Protein AF-A0A226WPS4-F1 (afdb_monomer)

Foldseek 3Di:
DDDPVVVVVVVVVCVVCVPPVVVVVCCVVVDDVLVVLVPDDDAAEAEEEPADPCVVCSVVVCVSNVVYHYDYQPHDDDPVSVVRVVVVVCVSVVVVD

pLDDT: mean 93.91, std 6.0, range [54.31, 98.19]

Solvent-accessible surface area (backbone atoms only — not comparable to full-atom values): 5928 Å² total; per-residue (Å²): 132,81,55,74,65,63,48,49,54,55,50,50,57,52,59,76,32,69,90,50,50,65,57,59,52,49,51,64,70,70,53,76,53,66,76,55,49,64,70,64,83,67,95,44,78,50,74,45,33,68,70,42,90,61,50,86,50,46,66,62,56,46,68,54,36,75,88,40,48,73,53,72,35,82,28,74,99,42,74,68,27,48,53,56,39,49,53,56,50,48,61,59,58,64,72,80,109

Structure (mmCIF, N/CA/C/O backbone):
data_AF-A0A226WPS4-F1
#
_entry.id   AF-A0A226WPS4-F1
#
loop_
_atom_site.group_PDB
_atom_site.id
_atom_site.type_symbol
_atom_site.label_atom_id
_atom_site.label_alt_id
_atom_site.label_comp_id
_atom_site.label_asym_id
_atom_site.label_entity_id
_atom_site.label_seq_id
_atom_site.pdbx_PDB_ins_code
_atom_site.Cartn_x
_atom_site.Cartn_y
_atom_site.Cartn_z
_atom_site.occupancy
_atom_site.B_iso_or_equiv
_atom_site.auth_seq_id
_atom_site.auth_comp_id
_atom_site.auth_asym_id
_atom_site.auth_atom_id
_atom_site.pdbx_PDB_mod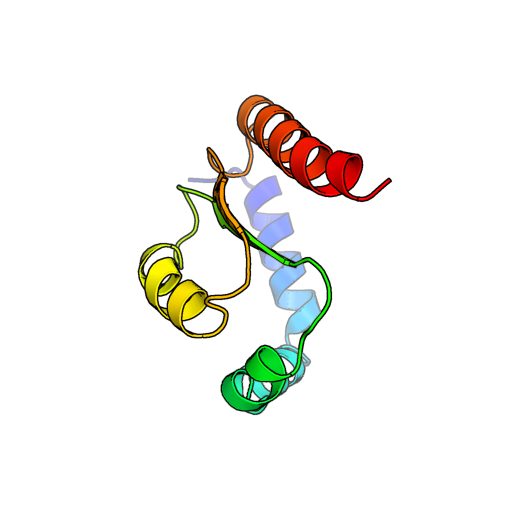el_num
ATOM 1 N N . MET A 1 1 ? 14.879 -11.877 -19.618 1.00 75.00 1 MET A N 1
ATOM 2 C CA . MET A 1 1 ? 15.879 -11.443 -18.617 1.00 75.00 1 MET A CA 1
ATOM 3 C C . MET A 1 1 ? 15.960 -9.924 -18.708 1.00 75.00 1 MET A C 1
ATOM 5 O O . MET A 1 1 ? 15.891 -9.455 -19.841 1.00 75.00 1 MET A O 1
ATOM 9 N N . PRO A 1 2 ? 16.041 -9.184 -17.588 1.00 87.69 2 PRO A N 1
ATOM 10 C CA . PRO A 1 2 ? 16.195 -7.725 -17.606 1.00 87.69 2 PRO A CA 1
ATOM 11 C C . PRO A 1 2 ? 17.484 -7.303 -18.327 1.00 87.69 2 PRO A C 1
ATOM 13 O O . PRO A 1 2 ? 18.404 -8.117 -18.472 1.00 87.69 2 PRO A O 1
ATOM 16 N N . ASN A 1 3 ? 17.552 -6.052 -18.783 1.00 94.81 3 ASN A N 1
ATOM 17 C CA . ASN A 1 3 ? 18.758 -5.509 -19.408 1.00 94.81 3 ASN A CA 1
ATOM 18 C C . ASN A 1 3 ? 19.850 -5.201 -18.353 1.00 94.81 3 ASN A C 1
ATOM 20 O O . ASN A 1 3 ? 19.620 -5.286 -17.146 1.00 94.81 3 ASN A O 1
ATOM 24 N N . ALA A 1 4 ? 21.068 -4.878 -18.798 1.00 96.25 4 ALA A N 1
ATOM 25 C CA . ALA A 1 4 ? 22.199 -4.660 -17.891 1.00 96.25 4 ALA A CA 1
ATOM 26 C C . ALA A 1 4 ? 22.008 -3.460 -16.944 1.00 96.25 4 ALA A C 1
ATOM 28 O O . ALA A 1 4 ? 22.472 -3.513 -15.807 1.00 96.25 4 ALA A O 1
ATOM 29 N N . GLU A 1 5 ? 21.324 -2.412 -17.398 1.00 96.25 5 GLU A N 1
ATOM 30 C CA . GLU A 1 5 ? 21.027 -1.212 -16.611 1.00 96.25 5 GLU A CA 1
ATOM 31 C C . GLU A 1 5 ? 20.016 -1.537 -15.503 1.00 96.25 5 GLU A C 1
ATOM 33 O O . GLU A 1 5 ? 20.300 -1.336 -14.327 1.00 96.25 5 GLU A O 1
ATOM 38 N N . GLU A 1 6 ? 18.918 -2.213 -15.847 1.00 94.06 6 GLU A N 1
ATOM 39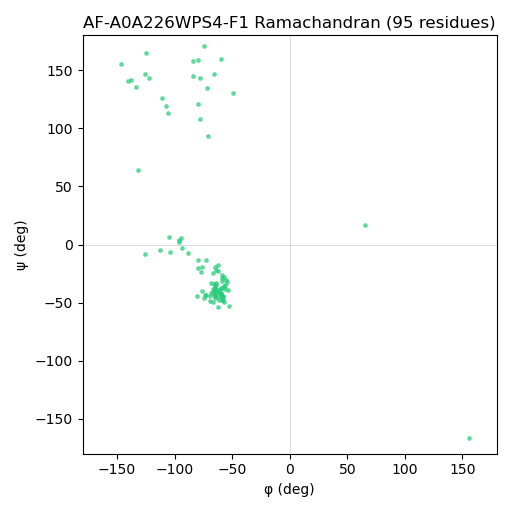 C CA . GLU A 1 6 ? 17.913 -2.679 -14.881 1.00 94.06 6 GLU A CA 1
ATOM 40 C C . GLU A 1 6 ? 18.505 -3.631 -13.829 1.00 94.06 6 GLU A C 1
ATOM 42 O O . GLU A 1 6 ? 18.109 -3.622 -12.659 1.00 94.06 6 GLU A O 1
ATOM 47 N N . LEU A 1 7 ? 19.448 -4.488 -14.236 1.00 95.38 7 LEU A N 1
ATOM 48 C CA . LEU A 1 7 ? 20.167 -5.368 -13.317 1.00 95.38 7 LEU A CA 1
ATOM 49 C C . LEU A 1 7 ? 21.103 -4.580 -12.401 1.00 95.38 7 LEU A C 1
ATOM 51 O O . LEU A 1 7 ? 21.142 -4.861 -11.202 1.00 95.38 7 LEU A O 1
ATOM 55 N N . HIS A 1 8 ? 21.845 -3.615 -12.946 1.00 96.06 8 HIS A N 1
ATOM 56 C CA . HIS A 1 8 ? 22.728 -2.757 -12.164 1.00 96.06 8 HIS A CA 1
ATOM 57 C C . HIS A 1 8 ? 21.945 -1.994 -11.093 1.00 96.06 8 HIS A C 1
ATOM 59 O O . HIS A 1 8 ? 22.317 -2.059 -9.921 1.00 96.06 8 HIS A O 1
ATOM 65 N N . ASP A 1 9 ? 20.821 -1.379 -11.464 1.00 95.19 9 ASP A N 1
ATOM 66 C CA . ASP A 1 9 ? 19.965 -0.633 -10.541 1.00 95.19 9 ASP A CA 1
ATOM 67 C C . ASP A 1 9 ? 19.478 -1.517 -9.390 1.00 95.19 9 ASP A C 1
ATOM 69 O O . ASP A 1 9 ? 19.642 -1.177 -8.216 1.00 95.19 9 ASP A O 1
ATOM 73 N N . LYS A 1 10 ? 18.973 -2.717 -9.702 1.00 92.25 10 LYS A N 1
ATOM 74 C CA . LYS A 1 10 ? 18.543 -3.688 -8.682 1.00 92.25 10 LYS A CA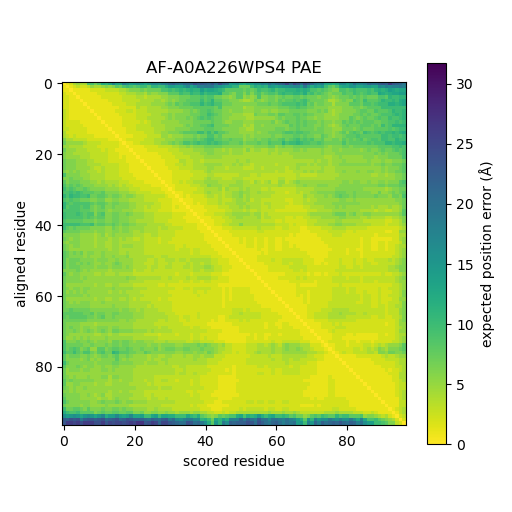 1
ATOM 75 C C . LYS A 1 10 ? 19.685 -4.091 -7.744 1.00 92.25 10 LYS A C 1
ATOM 77 O O . LYS A 1 10 ? 19.472 -4.198 -6.537 1.00 92.25 10 LYS A O 1
ATOM 82 N N . VAL A 1 11 ? 20.887 -4.324 -8.275 1.00 95.62 11 VAL A N 1
ATOM 83 C CA . VAL A 1 11 ? 22.063 -4.680 -7.463 1.00 95.62 11 VAL A CA 1
ATOM 84 C C . VAL A 1 11 ? 22.455 -3.527 -6.542 1.00 95.62 11 VAL A C 1
ATOM 86 O O . VAL A 1 11 ? 22.714 -3.755 -5.359 1.00 95.62 11 VAL A O 1
ATOM 89 N N . VAL A 1 12 ? 22.469 -2.296 -7.054 1.00 96.81 12 VAL A N 1
ATOM 90 C CA . VAL A 1 12 ? 22.787 -1.103 -6.263 1.00 96.81 12 VAL A CA 1
ATOM 91 C C . VAL A 1 12 ? 21.793 -0.931 -5.111 1.00 96.81 12 VAL A C 1
ATOM 93 O O . VAL A 1 12 ? 22.232 -0.677 -3.988 1.00 96.81 12 VAL A O 1
ATOM 96 N N . GLU A 1 13 ? 20.492 -1.144 -5.332 1.00 93.62 13 GLU A N 1
ATOM 97 C CA . GLU A 1 13 ? 19.490 -1.097 -4.255 1.00 93.62 13 GLU A CA 1
ATOM 98 C C . 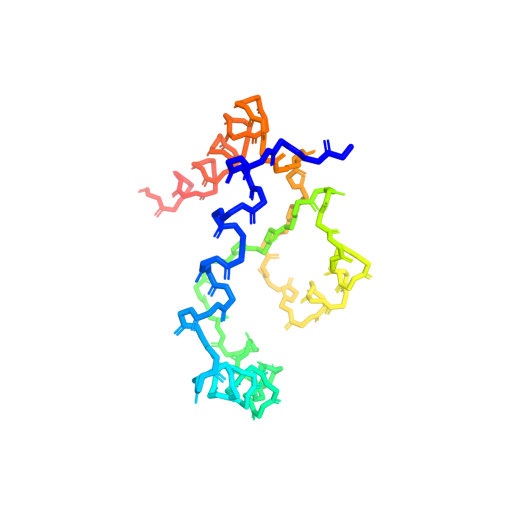GLU A 1 13 ? 19.759 -2.122 -3.143 1.00 93.62 13 GLU A C 1
ATOM 100 O O . GLU A 1 13 ? 19.702 -1.790 -1.958 1.00 93.62 13 GLU A O 1
ATOM 105 N N . VAL A 1 14 ? 20.150 -3.351 -3.493 1.00 92.31 14 VAL A N 1
ATOM 106 C CA . VAL A 1 14 ? 20.523 -4.367 -2.494 1.00 92.31 14 VAL A CA 1
ATOM 107 C C . VAL A 1 14 ? 21.778 -3.950 -1.721 1.00 92.31 14 VAL A C 1
ATOM 109 O O . VAL A 1 14 ? 21.824 -4.070 -0.494 1.00 92.31 14 VAL A O 1
ATOM 112 N N . LEU A 1 15 ? 22.795 -3.429 -2.414 1.00 96.25 15 LEU A N 1
ATOM 113 C CA . LEU A 1 15 ? 24.048 -3.005 -1.785 1.00 96.25 15 LEU A CA 1
ATOM 114 C C . LEU A 1 15 ? 23.849 -1.827 -0.823 1.00 96.25 15 LEU A C 1
ATOM 116 O O . LEU A 1 15 ? 24.471 -1.813 0.242 1.00 96.25 15 LEU A O 1
ATOM 120 N N . LYS A 1 16 ? 22.946 -0.887 -1.139 1.00 94.81 16 LYS A N 1
ATOM 121 C CA . LYS A 1 16 ? 22.565 0.217 -0.237 1.00 94.81 16 LYS A CA 1
ATOM 122 C C . LYS A 1 16 ? 22.055 -0.295 1.115 1.00 94.81 16 LYS A C 1
ATOM 124 O O . LYS A 1 16 ? 22.342 0.313 2.143 1.00 94.81 16 LYS A O 1
ATOM 129 N N . ALA A 1 17 ? 21.358 -1.432 1.128 1.00 94.31 17 ALA A N 1
ATOM 130 C CA . ALA A 1 17 ? 20.802 -2.038 2.336 1.00 94.31 17 ALA A CA 1
ATOM 131 C C . ALA A 1 17 ? 21.688 -3.134 2.962 1.00 94.31 17 ALA A C 1
ATOM 133 O O . ALA A 1 17 ? 21.304 -3.717 3.978 1.00 94.31 17 ALA A O 1
ATOM 134 N N . ALA A 1 18 ? 22.880 -3.421 2.422 1.00 93.25 18 ALA A N 1
ATOM 135 C CA . ALA A 1 18 ? 23.674 -4.603 2.789 1.00 93.25 18 ALA A CA 1
ATOM 136 C C . ALA A 1 18 ? 23.954 -4.743 4.298 1.00 93.25 18 ALA A C 1
ATOM 138 O O . ALA A 1 18 ? 24.040 -5.853 4.820 1.00 93.25 18 ALA A O 1
ATOM 139 N N . ARG A 1 19 ? 24.080 -3.620 5.015 1.00 96.31 19 ARG A N 1
ATOM 140 C CA . ARG A 1 19 ? 24.316 -3.599 6.469 1.00 96.31 19 ARG A CA 1
ATOM 141 C C . ARG A 1 19 ? 23.087 -3.242 7.292 1.00 96.31 19 ARG A C 1
ATOM 143 O O . ARG A 1 19 ? 23.167 -3.315 8.508 1.00 96.31 19 ARG A O 1
ATOM 150 N N . THR A 1 20 ? 21.979 -2.855 6.671 1.00 96.00 20 THR A N 1
ATOM 151 C CA . THR A 1 20 ? 20.817 -2.262 7.357 1.00 96.00 20 THR A CA 1
ATOM 152 C C . THR A 1 20 ? 19.501 -2.977 7.065 1.00 96.00 20 THR A C 1
ATOM 154 O O . THR A 1 20 ? 18.522 -2.712 7.756 1.00 96.00 20 THR A O 1
ATOM 157 N N . TYR A 1 21 ? 19.464 -3.927 6.120 1.00 93.00 21 TYR A N 1
ATOM 158 C CA . TYR A 1 21 ? 18.243 -4.658 5.755 1.00 93.00 21 TYR A CA 1
ATOM 159 C C . TYR A 1 21 ? 17.561 -5.294 6.975 1.00 93.00 21 TYR A C 1
ATOM 161 O O . TYR A 1 21 ? 16.340 -5.251 7.102 1.00 93.00 21 TYR A O 1
ATOM 169 N N . HIS A 1 22 ? 18.356 -5.826 7.907 1.00 94.44 22 HIS A N 1
ATOM 170 C CA . HIS A 1 22 ? 17.868 -6.498 9.106 1.00 94.44 22 HIS A CA 1
ATOM 171 C C . HIS A 1 22 ? 16.990 -5.594 9.982 1.00 94.44 22 HIS A C 1
ATOM 173 O O . HIS A 1 22 ? 16.088 -6.105 10.633 1.00 94.44 22 HIS A O 1
ATOM 179 N N . ILE A 1 23 ? 17.195 -4.273 9.961 1.00 95.25 23 ILE A N 1
ATOM 180 C CA . ILE A 1 23 ? 16.396 -3.315 10.736 1.00 95.25 23 ILE A CA 1
ATOM 181 C C . ILE A 1 23 ? 14.954 -3.295 10.218 1.00 95.25 23 ILE A C 1
ATOM 183 O O . ILE A 1 23 ? 14.012 -3.440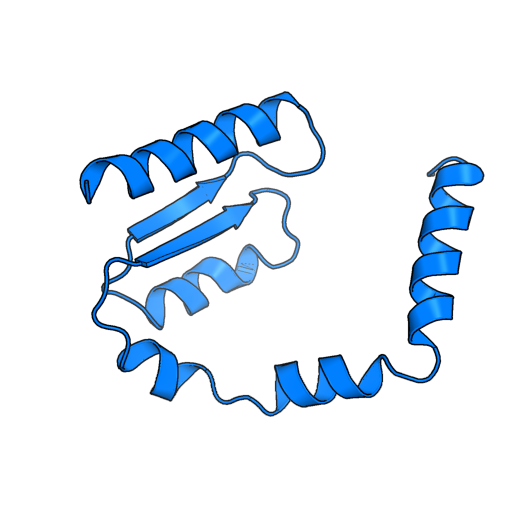 10.994 1.00 95.25 23 ILE A O 1
ATOM 187 N N . ALA A 1 24 ? 14.779 -3.170 8.899 1.00 92.00 24 ALA A N 1
ATOM 188 C CA . ALA A 1 24 ? 13.456 -3.161 8.280 1.00 92.00 24 ALA A CA 1
ATOM 189 C C . ALA A 1 24 ? 12.738 -4.505 8.471 1.00 92.00 24 ALA A C 1
ATOM 191 O O . ALA A 1 24 ? 11.560 -4.531 8.819 1.00 92.00 24 ALA A O 1
ATOM 192 N N . TYR A 1 25 ? 13.460 -5.621 8.319 1.00 93.12 25 TYR A N 1
ATOM 193 C CA . TYR A 1 25 ? 12.900 -6.956 8.543 1.00 93.12 25 TYR A CA 1
ATOM 194 C C . TYR A 1 25 ? 12.496 -7.184 10.002 1.00 93.12 25 TYR A C 1
ATOM 196 O O . TYR A 1 25 ? 11.393 -7.661 10.259 1.00 93.12 25 TYR A O 1
ATOM 204 N N . GLN A 1 26 ? 13.349 -6.815 10.962 1.00 95.69 26 GLN A N 1
ATOM 205 C CA . GLN A 1 26 ? 13.021 -6.920 12.384 1.00 95.69 26 GLN A CA 1
ATOM 206 C C . GLN A 1 26 ? 11.789 -6.085 12.728 1.00 95.69 26 GLN A C 1
ATOM 208 O O . GLN A 1 26 ? 10.896 -6.599 13.391 1.00 95.69 26 GLN A O 1
ATOM 213 N N . ALA A 1 27 ? 11.693 -4.848 12.233 1.00 94.31 27 ALA A N 1
ATOM 214 C CA . ALA A 1 27 ? 10.513 -4.015 12.443 1.00 94.31 27 ALA A CA 1
ATOM 215 C C . ALA A 1 27 ? 9.250 -4.634 11.819 1.00 94.31 27 ALA A C 1
ATOM 217 O O . ALA A 1 27 ? 8.210 -4.702 12.470 1.00 94.31 27 ALA A O 1
ATOM 218 N N . ALA A 1 28 ? 9.337 -5.134 10.583 1.00 92.56 28 ALA A N 1
ATOM 219 C CA . ALA A 1 28 ? 8.198 -5.729 9.892 1.00 92.56 28 ALA A CA 1
ATOM 220 C C . ALA A 1 28 ? 7.665 -6.983 10.603 1.00 92.56 28 ALA A C 1
ATOM 222 O O . ALA A 1 28 ? 6.446 -7.151 10.678 1.00 92.56 28 ALA A O 1
ATOM 223 N N . ILE A 1 29 ? 8.559 -7.825 11.134 1.00 93.38 29 ILE A N 1
ATOM 224 C CA . ILE A 1 29 ? 8.219 -9.087 11.809 1.00 93.38 29 ILE A CA 1
ATOM 225 C C . ILE A 1 29 ? 7.780 -8.849 13.258 1.00 93.38 29 ILE A C 1
ATOM 227 O O . ILE A 1 29 ? 6.799 -9.439 13.695 1.00 93.38 29 ILE A O 1
ATOM 231 N N . ALA A 1 30 ? 8.486 -7.995 14.003 1.00 94.88 30 ALA A N 1
ATOM 232 C CA . ALA A 1 30 ? 8.213 -7.772 15.423 1.00 94.88 30 ALA A CA 1
ATOM 233 C C . ALA A 1 30 ? 6.982 -6.889 15.675 1.00 94.88 30 ALA A C 1
ATOM 235 O O . ALA A 1 30 ? 6.447 -6.889 16.779 1.00 94.88 30 ALA A O 1
ATOM 236 N N . TYR A 1 31 ? 6.540 -6.111 14.683 1.00 92.50 31 TYR A N 1
ATOM 237 C CA . TYR A 1 31 ? 5.385 -5.234 14.840 1.00 92.50 31 TYR A CA 1
ATOM 238 C C . TYR A 1 31 ? 4.065 -6.014 14.749 1.00 92.50 31 TYR A C 1
ATOM 240 O O . TYR A 1 31 ? 3.650 -6.427 13.657 1.00 92.50 31 TYR A O 1
ATOM 248 N N . GLU A 1 32 ? 3.401 -6.164 15.897 1.00 92.00 32 GLU A N 1
ATOM 249 C CA . GLU A 1 32 ? 2.090 -6.803 16.061 1.00 92.00 32 GLU A CA 1
ATOM 250 C C . GLU A 1 32 ? 0.966 -5.932 15.474 1.00 92.00 32 GLU A C 1
ATOM 252 O O . GLU A 1 32 ? 0.428 -5.035 16.121 1.00 92.00 32 GLU A O 1
ATOM 257 N N . LYS A 1 33 ? 0.614 -6.188 14.209 1.00 90.06 33 LYS A N 1
ATOM 258 C CA . LYS A 1 33 ? -0.351 -5.368 13.452 1.00 90.06 33 LYS A CA 1
ATOM 259 C C . LYS A 1 33 ? -1.795 -5.627 13.859 1.00 90.06 33 LYS A C 1
ATOM 261 O O . LYS A 1 33 ? -2.562 -4.679 13.945 1.00 90.06 33 LYS A O 1
ATOM 266 N N . GLU A 1 34 ? -2.161 -6.881 14.112 1.00 90.38 34 GLU A N 1
ATOM 267 C CA . GLU A 1 34 ? -3.551 -7.289 14.363 1.00 90.38 34 GLU A CA 1
ATOM 268 C C . GLU A 1 34 ? -4.253 -6.477 15.467 1.00 90.38 34 GLU A C 1
ATOM 270 O O . GLU A 1 34 ? -5.300 -5.889 15.180 1.00 90.38 34 GLU A O 1
ATOM 275 N N . PRO A 1 35 ? -3.698 -6.343 16.692 1.00 91.38 35 PRO A N 1
ATOM 276 C CA . PRO A 1 35 ? -4.369 -5.568 17.733 1.00 91.38 35 PRO A CA 1
ATOM 277 C C . PRO A 1 35 ? -4.479 -4.087 17.361 1.00 91.38 35 PRO A C 1
ATOM 279 O O . PRO A 1 35 ? -5.490 -3.457 17.657 1.00 91.38 35 PRO A O 1
ATOM 282 N N . ILE A 1 36 ? -3.482 -3.532 16.668 1.00 91.81 36 ILE A N 1
ATOM 283 C CA . ILE A 1 36 ? -3.430 -2.107 16.320 1.00 91.81 36 ILE A CA 1
ATOM 284 C C . ILE A 1 36 ? -4.424 -1.777 15.205 1.00 91.81 36 ILE A C 1
ATOM 286 O O . ILE A 1 36 ? -5.144 -0.784 15.302 1.00 91.81 36 ILE A O 1
ATOM 290 N N . LEU A 1 37 ? -4.510 -2.623 14.178 1.00 91.88 37 LEU A N 1
ATOM 291 C CA . LEU A 1 37 ? -5.426 -2.450 13.052 1.00 91.88 37 LEU A CA 1
ATOM 292 C C . LEU A 1 37 ? -6.892 -2.362 13.506 1.00 91.88 37 LEU A C 1
ATOM 294 O O . LEU A 1 37 ? -7.649 -1.547 12.980 1.00 91.88 37 LEU A O 1
ATOM 298 N N . SER A 1 38 ? -7.267 -3.113 14.547 1.00 87.06 38 SER A N 1
ATOM 299 C CA . SER A 1 38 ? -8.616 -3.066 15.129 1.00 87.06 38 SER A CA 1
ATOM 300 C C . SER A 1 38 ? -8.982 -1.719 15.773 1.00 87.06 38 SER A C 1
ATOM 302 O O . SER A 1 38 ? -10.161 -1.422 15.952 1.00 87.06 38 SER A O 1
ATOM 304 N N . THR A 1 39 ? -7.988 -0.888 16.111 1.00 91.88 39 THR A N 1
ATOM 305 C CA . THR A 1 39 ? -8.201 0.409 16.779 1.00 91.88 39 THR A CA 1
ATOM 306 C C . THR A 1 39 ? -8.421 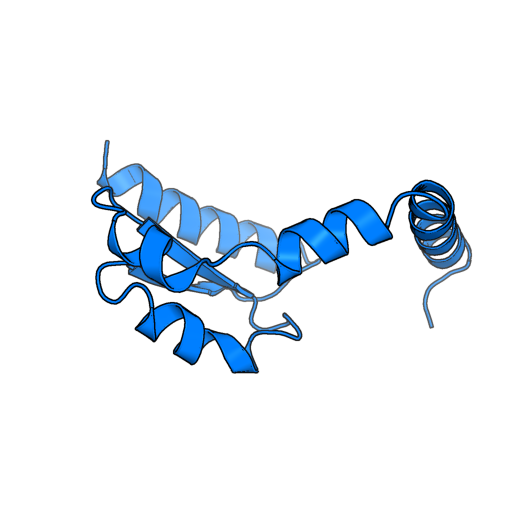1.570 15.812 1.00 91.88 39 THR A C 1
ATOM 308 O O . THR A 1 39 ? -8.744 2.675 16.247 1.00 91.88 39 THR A O 1
ATOM 311 N N . ILE A 1 40 ? -8.247 1.348 14.506 1.00 93.06 40 ILE A N 1
ATOM 312 C CA . ILE A 1 40 ? -8.365 2.403 13.499 1.00 93.06 40 ILE A CA 1
ATOM 313 C C . ILE A 1 40 ? -9.846 2.664 13.205 1.00 93.06 40 ILE A C 1
ATOM 315 O O . ILE A 1 40 ? -10.575 1.769 12.773 1.00 93.06 40 ILE A O 1
ATOM 319 N N . THR A 1 41 ? -10.274 3.907 13.435 1.00 92.62 41 THR A N 1
ATOM 320 C CA . THR A 1 41 ? -11.676 4.351 13.326 1.00 92.62 41 THR A CA 1
ATOM 321 C C . THR A 1 41 ? -11.938 5.333 12.187 1.00 92.62 41 THR A C 1
ATOM 323 O O . THR A 1 41 ? -13.083 5.717 11.966 1.00 92.62 41 THR A O 1
ATOM 326 N N . VAL A 1 42 ? -10.894 5.763 11.479 1.00 93.38 42 VAL A N 1
ATOM 327 C CA . VAL A 1 42 ? -11.017 6.640 10.308 1.00 93.38 42 VAL A CA 1
ATOM 328 C C . VAL A 1 42 ? -11.321 5.820 9.050 1.00 93.38 42 VAL A C 1
ATOM 330 O O . VAL A 1 42 ? -10.984 4.631 9.022 1.00 93.38 42 VAL A O 1
ATOM 333 N N . PRO A 1 43 ? -11.908 6.431 8.002 1.00 95.25 43 PRO A N 1
ATOM 334 C CA . PRO A 1 43 ? -12.050 5.788 6.700 1.00 95.25 43 PRO A CA 1
ATOM 335 C C . PRO A 1 43 ? -10.720 5.189 6.233 1.00 95.25 43 PRO A C 1
ATOM 337 O O . PRO A 1 43 ? -9.674 5.841 6.268 1.00 95.25 43 PRO A O 1
ATOM 340 N N . MET A 1 44 ? -10.759 3.926 5.815 1.00 95.50 44 MET A N 1
ATOM 341 C CA . MET A 1 44 ? -9.582 3.156 5.425 1.00 95.50 44 MET A CA 1
ATOM 342 C C . MET A 1 44 ? -9.842 2.434 4.110 1.00 95.50 44 MET A C 1
ATOM 344 O O . MET A 1 44 ? -10.871 1.777 3.952 1.00 95.50 44 MET A O 1
ATOM 348 N N . LEU A 1 45 ? -8.855 2.497 3.218 1.00 97.06 45 LEU A N 1
ATOM 349 C CA . LEU A 1 45 ? -8.780 1.676 2.020 1.00 97.06 45 LEU A CA 1
ATOM 350 C C . LEU A 1 45 ? -7.629 0.674 2.146 1.00 97.06 45 LEU A C 1
ATOM 352 O O . LEU A 1 45 ? -6.478 1.057 2.356 1.00 97.06 45 LEU A O 1
ATOM 356 N N . VAL A 1 46 ? -7.935 -0.606 1.955 1.00 96.6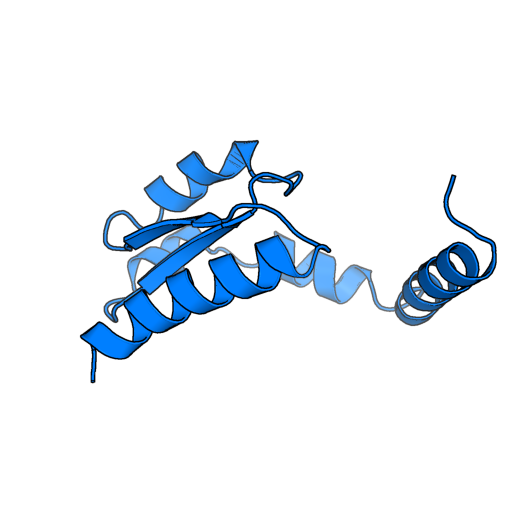2 46 VAL A N 1
ATOM 357 C CA . VAL A 1 46 ? -6.955 -1.686 1.828 1.00 96.62 46 VAL A CA 1
ATOM 358 C C . VAL A 1 46 ? -6.875 -2.113 0.366 1.00 96.62 46 VAL A C 1
ATOM 360 O O . VAL A 1 46 ? -7.827 -2.652 -0.193 1.00 96.62 46 VAL A O 1
ATOM 363 N N . ALA A 1 47 ? -5.731 -1.870 -0.270 1.00 97.56 47 ALA A N 1
ATOM 364 C CA . ALA A 1 47 ? -5.529 -2.141 -1.689 1.00 97.56 47 ALA A CA 1
ATOM 365 C C . ALA A 1 47 ? -4.355 -3.095 -1.923 1.00 97.56 47 ALA A C 1
ATOM 367 O O . ALA A 1 47 ? -3.337 -3.023 -1.236 1.00 97.56 47 ALA A O 1
ATOM 368 N N . CYS A 1 48 ? -4.484 -3.971 -2.917 1.00 98.00 48 CYS A N 1
ATOM 369 C CA . CYS A 1 48 ? -3.405 -4.848 -3.370 1.00 98.00 48 CYS A CA 1
ATOM 370 C C . CYS A 1 48 ? -3.432 -4.964 -4.894 1.00 98.00 48 CYS A C 1
ATOM 372 O O . CYS A 1 48 ? -4.503 -5.023 -5.496 1.00 98.00 48 CYS A O 1
ATOM 374 N N . ALA A 1 49 ? -2.271 -4.977 -5.542 1.00 97.94 49 ALA A N 1
ATOM 375 C CA . ALA A 1 49 ? -2.216 -5.121 -6.989 1.00 97.94 49 ALA A CA 1
ATOM 376 C C . ALA A 1 49 ? -2.431 -6.575 -7.409 1.00 97.94 49 ALA A C 1
ATOM 378 O O . ALA A 1 49 ? -1.922 -7.502 -6.784 1.00 97.94 49 ALA A O 1
ATOM 379 N N . ARG A 1 50 ? -3.120 -6.790 -8.536 1.00 97.62 50 ARG A N 1
ATOM 380 C CA . ARG A 1 50 ? -3.344 -8.134 -9.094 1.00 97.62 50 ARG A CA 1
ATOM 381 C C . ARG A 1 50 ? -2.048 -8.902 -9.376 1.00 97.62 50 ARG A C 1
ATOM 383 O O . ARG A 1 50 ? -2.049 -10.127 -9.388 1.00 97.62 50 ARG A O 1
ATOM 390 N N . THR A 1 51 ? -0.966 -8.180 -9.646 1.00 96.12 51 THR A N 1
ATOM 391 C CA . THR A 1 51 ? 0.361 -8.730 -9.948 1.00 96.12 51 THR A CA 1
ATOM 392 C C . THR A 1 51 ? 1.278 -8.790 -8.725 1.00 96.12 51 THR A C 1
ATOM 394 O O . THR A 1 51 ? 2.450 -9.132 -8.873 1.00 96.12 51 THR A O 1
ATOM 397 N N . ASP A 1 52 ? 0.784 -8.436 -7.536 1.00 95.69 52 ASP A N 1
ATOM 398 C CA . ASP A 1 52 ? 1.551 -8.527 -6.297 1.00 95.69 52 ASP A CA 1
ATOM 399 C C . ASP A 1 52 ? 1.722 -9.995 -5.883 1.00 95.69 52 ASP A C 1
ATOM 401 O O . ASP A 1 52 ? 0.769 -10.777 -5.892 1.00 95.69 52 ASP A O 1
ATOM 405 N N . MET A 1 53 ? 2.940 -10.371 -5.490 1.00 95.31 53 MET A N 1
ATOM 406 C CA . MET A 1 53 ? 3.230 -11.725 -5.013 1.00 95.31 53 MET A CA 1
ATOM 407 C C . MET A 1 53 ? 2.486 -12.064 -3.714 1.00 95.31 53 MET A C 1
ATOM 409 O O . MET A 1 53 ? 2.278 -13.236 -3.424 1.00 95.31 53 MET A O 1
ATOM 413 N N . PHE A 1 54 ? 2.070 -11.053 -2.948 1.00 95.19 54 PHE A N 1
ATOM 414 C CA . PHE A 1 54 ? 1.362 -11.218 -1.682 1.00 95.19 54 PHE A CA 1
ATOM 415 C C . PHE A 1 54 ? -0.161 -11.165 -1.814 1.00 95.19 54 PHE A C 1
ATOM 417 O O . PHE A 1 54 ? -0.856 -11.226 -0.798 1.00 95.19 54 PHE A O 1
ATOM 424 N N . LEU A 1 55 ? -0.701 -11.096 -3.037 1.00 97.25 55 LEU A N 1
ATOM 425 C CA . LEU A 1 55 ? -2.148 -11.095 -3.263 1.00 97.25 55 LEU A CA 1
ATOM 426 C C . LEU A 1 55 ? -2.839 -12.315 -2.629 1.00 97.25 55 LEU A C 1
ATOM 428 O O . LEU A 1 55 ? -3.976 -12.205 -2.180 1.00 97.25 55 LEU A O 1
ATOM 432 N N . GLU A 1 56 ? -2.148 -13.456 -2.528 1.00 97.56 56 GLU A N 1
ATOM 433 C CA . GLU A 1 56 ? -2.670 -14.662 -1.868 1.00 97.56 56 GLU A CA 1
ATOM 434 C C . GLU A 1 56 ? -3.038 -14.446 -0.387 1.00 97.56 56 GLU A C 1
ATOM 436 O O . GLU A 1 56 ? -3.929 -15.117 0.130 1.00 97.56 56 GLU A O 1
ATOM 441 N N . TYR A 1 57 ? -2.408 -13.479 0.288 1.00 95.81 57 TYR A N 1
ATOM 442 C CA . TYR A 1 57 ? -2.681 -13.139 1.688 1.00 95.81 57 TYR A CA 1
ATOM 443 C C . TYR A 1 57 ? -3.713 -12.016 1.836 1.00 95.81 57 TYR A C 1
ATOM 445 O O . TYR A 1 57 ? -4.066 -11.648 2.957 1.00 95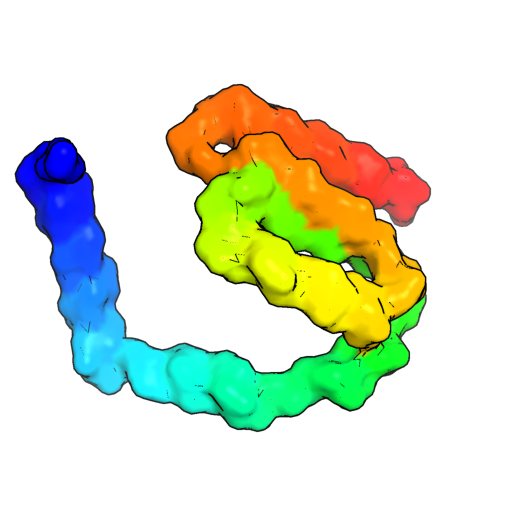.81 57 TYR A O 1
ATOM 453 N N . PHE A 1 58 ? -4.200 -11.445 0.731 1.00 96.94 58 PHE A N 1
ATOM 454 C CA . PHE A 1 58 ? -5.027 -10.242 0.767 1.00 96.94 58 PHE A CA 1
ATOM 455 C C . PHE A 1 58 ? -6.335 -10.450 1.535 1.00 96.94 58 PHE A C 1
ATOM 457 O O . PHE A 1 58 ? -6.724 -9.593 2.326 1.00 96.94 58 PHE A O 1
ATOM 464 N N . ASP A 1 59 ? -6.976 -11.610 1.388 1.00 96.25 59 ASP A N 1
ATOM 465 C CA . ASP A 1 59 ? -8.198 -11.922 2.134 1.00 96.25 59 ASP A CA 1
ATOM 466 C C . ASP A 1 59 ? 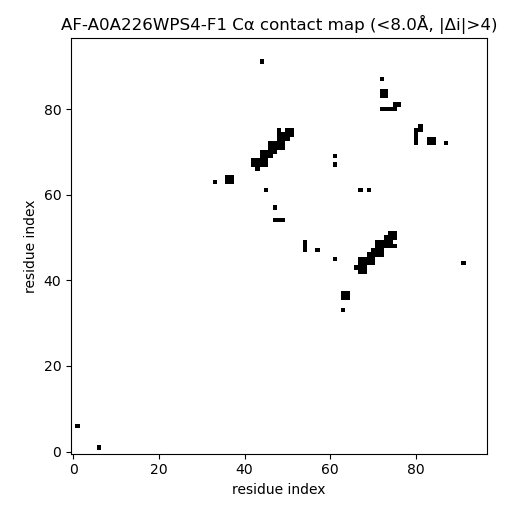-7.955 -12.038 3.645 1.00 96.25 59 ASP A C 1
ATOM 468 O O . ASP A 1 59 ? -8.795 -11.602 4.433 1.00 96.25 59 ASP A O 1
ATOM 472 N N . ALA A 1 60 ? -6.785 -12.534 4.067 1.00 94.56 60 ALA A N 1
ATOM 473 C CA . ALA A 1 60 ? -6.411 -12.544 5.479 1.00 94.56 60 ALA A CA 1
ATOM 474 C C . ALA A 1 60 ? -6.249 -11.115 6.020 1.00 94.56 60 ALA A C 1
ATOM 476 O O . ALA A 1 60 ? -6.729 -10.816 7.109 1.00 94.56 60 ALA A O 1
ATOM 477 N N . VAL A 1 61 ? -5.655 -10.205 5.238 1.00 92.81 61 VAL A N 1
ATOM 478 C CA . VAL A 1 61 ? -5.534 -8.788 5.620 1.00 92.81 61 VAL A CA 1
ATOM 479 C C . VAL A 1 61 ? -6.907 -8.122 5.720 1.00 92.81 61 VAL A C 1
ATOM 481 O O . VAL A 1 61 ? -7.174 -7.425 6.695 1.00 92.81 61 VAL A O 1
ATOM 484 N N . ARG A 1 62 ? -7.808 -8.368 4.761 1.00 95.00 62 ARG A N 1
ATOM 485 C CA . ARG A 1 62 ? -9.184 -7.835 4.788 1.00 95.00 62 ARG A CA 1
ATOM 486 C C . ARG A 1 62 ? -9.948 -8.289 6.032 1.00 95.00 62 ARG A C 1
ATOM 488 O O . ARG A 1 62 ? -10.693 -7.502 6.606 1.00 95.00 62 ARG A O 1
ATOM 495 N N . ALA A 1 63 ? -9.732 -9.527 6.477 1.00 94.06 63 ALA A N 1
ATOM 496 C CA . ALA A 1 63 ? -10.351 -10.052 7.691 1.00 94.06 63 ALA A CA 1
ATOM 497 C C . ALA A 1 63 ? -9.874 -9.352 8.980 1.00 94.06 63 ALA A C 1
ATOM 499 O O . ALA A 1 63 ? -10.616 -9.337 9.960 1.00 94.06 63 ALA A O 1
ATOM 500 N N . LEU A 1 64 ? -8.677 -8.750 8.984 1.00 93.00 64 LEU A N 1
ATOM 501 C CA . LEU A 1 64 ? -8.155 -7.992 10.130 1.00 93.00 64 LEU A CA 1
ATOM 502 C C . LEU A 1 64 ? -8.775 -6.595 10.265 1.00 93.00 64 LEU A C 1
ATOM 504 O O . LEU A 1 64 ? -8.771 -6.028 11.356 1.00 93.00 64 LEU A O 1
ATOM 508 N N . VAL A 1 65 ? -9.294 -6.038 9.169 1.00 93.88 65 VAL A N 1
ATOM 509 C CA . VAL A 1 65 ? -9.911 -4.704 9.115 1.00 93.88 65 VAL A CA 1
ATOM 510 C C . VAL A 1 65 ? -11.258 -4.761 8.390 1.00 93.88 65 VAL A C 1
ATOM 512 O O . VAL A 1 65 ? -11.423 -4.162 7.327 1.00 93.88 65 VAL A O 1
ATOM 515 N N . PRO A 1 66 ? -12.256 -5.477 8.941 1.00 93.25 66 PRO A N 1
ATOM 516 C CA . PRO A 1 66 ? -13.546 -5.668 8.277 1.00 93.25 66 PRO A CA 1
ATOM 517 C C . PRO A 1 66 ? -14.318 -4.359 8.046 1.00 93.25 66 PRO A C 1
ATOM 519 O O . PRO A 1 66 ? -15.246 -4.333 7.243 1.00 93.25 66 PRO A O 1
ATOM 522 N N . GLN A 1 67 ? -13.952 -3.282 8.748 1.00 92.06 67 GLN A N 1
ATOM 523 C CA . GLN A 1 67 ? -14.514 -1.946 8.567 1.00 92.06 67 GLN A CA 1
ATOM 524 C C . GLN A 1 67 ? -13.934 -1.178 7.368 1.00 92.06 67 GLN A C 1
ATOM 526 O O . GLN A 1 67 ? -14.478 -0.138 7.009 1.00 92.06 67 GLN A O 1
ATOM 531 N N . ALA A 1 68 ? -12.827 -1.638 6.781 1.00 95.56 68 ALA A N 1
ATOM 532 C CA . ALA A 1 68 ? -12.165 -0.949 5.681 1.00 95.56 68 ALA A CA 1
ATOM 533 C C . ALA A 1 68 ? -12.797 -1.290 4.323 1.00 95.56 68 ALA A C 1
ATOM 535 O O . ALA A 1 68 ? -13.180 -2.435 4.058 1.00 95.56 68 ALA A O 1
ATOM 536 N N . GLU A 1 69 ? -12.825 -0.312 3.415 1.00 96.31 69 GLU A N 1
ATOM 537 C CA . GLU A 1 69 ? -13.029 -0.603 1.999 1.00 96.31 69 GLU A CA 1
ATOM 538 C C . GLU A 1 69 ? -11.827 -1.393 1.471 1.00 96.31 69 GLU A C 1
ATOM 540 O O . GLU A 1 69 ? -10.690 -1.215 1.915 1.00 96.31 69 GLU A O 1
ATOM 545 N N . SER A 1 70 ? -12.062 -2.289 0.514 1.00 97.25 70 SER A N 1
ATOM 546 C CA . SER A 1 70 ? -10.985 -3.073 -0.089 1.00 97.25 70 SER A CA 1
ATOM 547 C C . SER A 1 70 ? -11.130 -3.187 -1.595 1.00 97.25 70 SER A C 1
ATOM 549 O O . SER A 1 70 ? -12.238 -3.344 -2.109 1.00 97.25 70 SER A O 1
ATOM 551 N N . LEU A 1 71 ? -10.003 -3.131 -2.306 1.00 97.50 71 LEU A N 1
ATOM 552 C CA . LEU A 1 71 ? -9.969 -3.292 -3.757 1.00 97.50 71 LEU A CA 1
ATOM 553 C C . LEU A 1 71 ? -8.691 -3.977 -4.238 1.00 97.50 71 LEU A C 1
ATOM 555 O O . LEU A 1 71 ? -7.646 -3.925 -3.590 1.00 97.50 71 LEU A O 1
ATOM 559 N N . VAL A 1 72 ? -8.780 -4.603 -5.410 1.00 98.19 72 VAL A N 1
ATOM 560 C CA . VAL A 1 72 ? -7.620 -5.140 -6.124 1.00 98.19 72 VAL A CA 1
ATOM 561 C C . VAL A 1 72 ? -7.347 -4.256 -7.333 1.00 98.19 72 VAL A C 1
ATOM 563 O O . VAL A 1 72 ? -8.202 -4.153 -8.216 1.00 98.19 72 VAL A O 1
ATOM 566 N N . THR A 1 73 ? -6.170 -3.636 -7.394 1.00 98.12 73 THR A N 1
ATOM 567 C CA . THR A 1 73 ? -5.792 -2.778 -8.524 1.00 98.12 73 THR A CA 1
ATOM 568 C C . THR A 1 73 ? -5.332 -3.618 -9.725 1.00 98.12 73 THR A C 1
ATOM 570 O O . THR A 1 73 ? -4.955 -4.786 -9.559 1.00 98.12 73 THR A O 1
ATOM 573 N N . PRO A 1 74 ? -5.358 -3.079 -10.960 1.00 97.56 74 PRO A N 1
ATOM 574 C CA . PRO A 1 74 ? -5.087 -3.869 -12.167 1.00 97.56 74 PRO A CA 1
ATOM 575 C C . PRO A 1 74 ? -3.681 -4.481 -12.261 1.00 97.56 74 PRO A C 1
ATOM 577 O O . PRO A 1 74 ? -3.513 -5.483 -12.954 1.00 97.56 74 PRO A O 1
ATOM 580 N N . GLY A 1 75 ? -2.687 -3.926 -11.561 1.00 94.81 75 GLY A N 1
ATOM 581 C CA . GLY A 1 75 ? -1.309 -4.414 -11.572 1.00 94.81 75 GLY A CA 1
ATOM 582 C C . GLY A 1 75 ? -0.298 -3.325 -11.213 1.00 94.81 75 GLY A C 1
ATOM 583 O O . GLY A 1 75 ? -0.665 -2.258 -10.727 1.00 94.81 75 GLY A O 1
ATOM 584 N N . THR A 1 76 ? 0.980 -3.593 -11.468 1.00 92.44 76 THR A N 1
ATOM 585 C CA . THR A 1 76 ? 2.094 -2.657 -11.261 1.00 92.44 76 THR A CA 1
ATOM 586 C C . THR A 1 76 ? 2.906 -2.459 -12.545 1.00 92.44 76 THR A C 1
ATOM 588 O O . THR A 1 76 ? 2.783 -3.225 -13.501 1.00 92.44 76 THR A O 1
ATOM 591 N N . SER A 1 77 ? 3.744 -1.417 -12.572 1.00 89.00 77 SER A N 1
ATOM 592 C CA . SER A 1 77 ? 4.783 -1.201 -13.598 1.00 89.00 77 SER A CA 1
ATOM 593 C C . SER A 1 77 ? 4.307 -0.949 -15.039 1.00 89.00 77 SER A C 1
ATOM 595 O O . SER A 1 77 ? 5.119 -1.029 -15.957 1.00 89.00 77 SER A O 1
ATOM 597 N N . THR A 1 78 ? 3.037 -0.595 -15.251 1.00 94.12 78 THR A N 1
ATOM 598 C CA . THR A 1 78 ? 2.528 -0.109 -16.547 1.00 94.12 78 THR A CA 1
ATOM 599 C C . THR A 1 78 ? 1.839 1.249 -16.380 1.00 94.12 78 THR A C 1
ATOM 601 O O . THR A 1 78 ? 1.239 1.483 -15.325 1.00 94.12 78 THR A O 1
ATOM 604 N N . PRO A 1 79 ? 1.914 2.152 -17.377 1.00 96.44 79 PRO A N 1
ATOM 605 C CA . PRO A 1 79 ? 1.194 3.426 -17.344 1.00 96.44 79 PRO A CA 1
ATOM 606 C C . PRO A 1 79 ? -0.317 3.253 -17.161 1.00 96.44 79 PRO A C 1
ATOM 608 O O . PRO A 1 79 ? -0.930 3.983 -16.391 1.00 96.44 79 PRO A O 1
ATOM 611 N N . GLU A 1 80 ? -0.901 2.238 -17.796 1.00 97.19 80 GLU A N 1
ATOM 612 C CA . GLU A 1 80 ? -2.336 1.961 -17.734 1.00 97.19 80 GLU A CA 1
ATOM 613 C C . GLU A 1 80 ? -2.755 1.494 -16.332 1.00 97.19 80 GLU A C 1
ATOM 615 O O . GLU A 1 80 ? -3.772 1.939 -15.799 1.00 97.19 80 GLU A O 1
ATOM 620 N N . ALA A 1 81 ? -1.959 0.626 -15.692 1.00 96.75 81 ALA A N 1
ATOM 621 C CA . ALA A 1 81 ? -2.233 0.215 -14.316 1.00 96.75 81 ALA A CA 1
ATOM 622 C C . ALA A 1 81 ? -2.032 1.365 -13.320 1.00 96.75 81 ALA A C 1
ATOM 624 O O . ALA A 1 81 ? -2.752 1.426 -12.321 1.00 96.75 81 ALA A O 1
ATOM 625 N N . LEU A 1 82 ? -1.083 2.271 -13.586 1.00 97.00 82 LEU A N 1
ATOM 626 C CA . LEU A 1 82 ? -0.897 3.486 -12.796 1.00 97.00 82 LEU A CA 1
ATOM 627 C C . LEU A 1 82 ? -2.135 4.382 -12.882 1.00 97.00 82 LEU A C 1
ATOM 629 O O . LEU A 1 82 ? -2.687 4.726 -11.841 1.00 97.00 82 LEU A O 1
ATOM 633 N N . GLU A 1 83 ? -2.587 4.715 -14.092 1.00 98.12 83 GLU A N 1
ATOM 634 C CA . GLU A 1 83 ? -3.752 5.578 -14.320 1.00 98.12 83 GLU A CA 1
ATOM 635 C C . GLU A 1 83 ? -5.006 5.022 -13.633 1.00 98.12 83 GLU A C 1
ATOM 637 O O . GLU A 1 83 ? -5.632 5.713 -12.829 1.00 98.12 83 GLU A O 1
ATOM 642 N N . ALA A 1 84 ? -5.299 3.734 -13.835 1.00 97.81 84 ALA A N 1
ATOM 643 C CA . ALA A 1 84 ? -6.442 3.084 -13.202 1.00 97.81 84 ALA A CA 1
ATOM 644 C C . ALA A 1 84 ? -6.322 3.013 -11.667 1.00 97.81 84 ALA A C 1
ATOM 646 O O . ALA A 1 84 ? -7.315 3.165 -10.957 1.00 97.81 84 ALA A O 1
ATOM 647 N N . THR A 1 85 ? -5.117 2.787 -11.127 1.00 97.88 85 THR A N 1
ATOM 648 C CA . THR A 1 85 ? -4.899 2.783 -9.668 1.00 97.88 85 THR A CA 1
ATOM 649 C C . THR A 1 85 ? -5.115 4.173 -9.074 1.00 97.88 85 THR A C 1
ATOM 651 O O . THR A 1 85 ? -5.734 4.294 -8.018 1.00 97.88 85 THR A O 1
ATOM 654 N N . VAL A 1 86 ? -4.637 5.220 -9.756 1.00 97.88 86 VAL A N 1
ATOM 655 C CA . VAL A 1 86 ? -4.839 6.613 -9.341 1.00 97.88 86 VAL A CA 1
ATOM 656 C C . VAL A 1 86 ? -6.325 6.949 -9.314 1.00 97.88 86 VAL A C 1
ATOM 658 O O . VAL A 1 86 ? -6.796 7.456 -8.302 1.00 97.88 86 VAL A O 1
ATOM 661 N N . GLU A 1 87 ? -7.078 6.602 -10.360 1.00 97.88 87 GLU A N 1
ATOM 662 C CA . GLU A 1 87 ? -8.527 6.831 -10.405 1.00 97.88 87 GLU A CA 1
ATOM 663 C C . GLU A 1 87 ? -9.255 6.145 -9.237 1.00 97.88 87 GLU A C 1
ATOM 665 O O . GLU A 1 87 ? -10.072 6.768 -8.556 1.00 97.88 87 GLU A O 1
ATOM 670 N N . MET A 1 88 ? -8.913 4.885 -8.941 1.00 97.75 88 MET A N 1
ATOM 671 C CA . MET A 1 88 ? -9.484 4.147 -7.807 1.00 97.75 88 MET A CA 1
ATOM 672 C C . MET A 1 88 ? -9.186 4.821 -6.462 1.00 97.75 88 MET A C 1
ATOM 674 O O . MET A 1 88 ? -10.062 4.886 -5.599 1.00 97.75 88 MET A O 1
ATOM 678 N N . PHE A 1 89 ? -7.963 5.320 -6.272 1.00 97.44 89 PHE A N 1
ATOM 679 C CA . PHE A 1 89 ? -7.564 5.974 -5.025 1.00 97.44 89 PHE A CA 1
ATOM 680 C C . PHE A 1 89 ? -8.203 7.356 -4.887 1.00 97.44 89 PHE A C 1
ATOM 682 O O . PHE A 1 89 ? -8.729 7.667 -3.820 1.00 97.44 89 PHE A O 1
ATOM 689 N N . CYS A 1 90 ? -8.234 8.153 -5.958 1.00 97.50 90 CYS A N 1
ATOM 690 C CA . CYS A 1 90 ? -8.950 9.428 -5.986 1.00 97.50 90 CYS A CA 1
ATOM 691 C C . CYS A 1 90 ? -10.435 9.226 -5.678 1.00 97.50 90 CYS A C 1
ATOM 693 O O . CYS A 1 90 ? -10.962 9.906 -4.808 1.00 97.50 90 CYS A O 1
ATOM 695 N N . SER A 1 91 ? -11.084 8.215 -6.268 1.00 96.44 91 SER A N 1
ATOM 696 C CA . SER A 1 91 ? -12.490 7.931 -5.964 1.00 96.44 91 SER A CA 1
ATOM 697 C C . SER A 1 91 ? -12.741 7.624 -4.486 1.00 96.44 91 SER A C 1
ATOM 699 O O . SER A 1 91 ? -13.853 7.883 -4.032 1.00 96.44 91 SER A O 1
ATOM 701 N N . PHE A 1 92 ? -11.793 7.026 -3.765 1.00 97.12 92 PHE A N 1
ATOM 702 C CA . PHE A 1 92 ? -11.924 6.814 -2.323 1.00 97.12 92 PHE A CA 1
ATOM 703 C C . PHE A 1 92 ? -11.732 8.129 -1.555 1.00 97.12 92 PHE A C 1
ATOM 705 O O . PHE A 1 92 ? -12.544 8.461 -0.697 1.00 97.12 92 PHE A O 1
ATOM 712 N N . LEU A 1 93 ? -10.696 8.899 -1.898 1.00 96.19 93 LEU A N 1
ATOM 713 C CA . LEU A 1 93 ? -10.349 10.149 -1.215 1.00 96.19 93 LEU A CA 1
ATOM 714 C C . LEU A 1 93 ? -11.395 11.258 -1.413 1.00 96.19 93 LEU A C 1
ATOM 716 O O . LEU A 1 93 ? -11.703 11.977 -0.468 1.00 96.19 93 LEU A O 1
ATOM 720 N N . ASP A 1 94 ? -11.972 11.371 -2.609 1.00 95.31 94 ASP A N 1
ATOM 721 C CA . ASP A 1 94 ? -12.920 12.434 -2.965 1.00 95.31 94 ASP A CA 1
ATOM 722 C C . ASP A 1 94 ? -14.300 12.270 -2.301 1.00 95.31 94 ASP A C 1
ATOM 724 O O . ASP A 1 94 ? -15.106 13.195 -2.323 1.00 95.31 94 ASP A O 1
ATOM 728 N N . ARG A 1 95 ? -14.604 11.102 -1.714 1.00 85.75 95 ARG A N 1
ATOM 729 C CA . ARG A 1 95 ? -15.877 10.851 -1.007 1.00 85.75 95 ARG A CA 1
ATOM 730 C C . ARG A 1 95 ? -15.910 11.430 0.407 1.00 85.75 95 ARG A C 1
ATOM 732 O O . ARG A 1 95 ? -16.994 11.590 0.960 1.00 85.75 95 ARG A O 1
ATOM 739 N N . GLU A 1 96 ? -14.741 11.699 0.980 1.00 64.62 96 GLU A N 1
ATOM 740 C CA . GLU A 1 96 ? -14.563 12.160 2.364 1.00 64.62 96 GLU A CA 1
ATOM 741 C C . GLU A 1 96 ? -14.220 13.665 2.445 1.00 64.62 96 GLU A C 1
ATOM 743 O O . GLU A 1 96 ? -13.926 14.182 3.526 1.00 64.62 96 GLU A O 1
ATOM 748 N N . MET A 1 97 ? -14.265 14.368 1.303 1.00 54.31 97 MET A N 1
ATOM 749 C CA . MET A 1 97 ? -14.225 15.834 1.182 1.00 54.31 97 MET A CA 1
ATOM 750 C C . MET A 1 97 ? -15.631 16.417 1.026 1.00 54.31 97 MET A C 1
ATOM 752 O O . MET A 1 97 ? -15.877 17.484 1.634 1.00 54.31 97 MET A O 1
#

Mean predicted aligned error: 4.48 Å

Sequence (97 aa):
MPNAEELHDKVVEVLKAARTYHIAYQAAIAYEKEPILSTITVPMLVACARTDMFLEYFDAVRALVPQAESLVTPGTSTPEALEATVEMFCSFLDREM

Organism: Caballeronia sordidicola (NCBI:txid196367)

Nearest PDB structures (foldseek):
  5ejk-assembly1_B  TM=3.437E-01  e=1.801E+00  Rous sarcoma virus - Prague C
  5u95-assembly3_C  TM=4.961E-01  e=6.067E+00  Nicotiana tabacum

Secondary structure (DSSP, 8-state):
---HHHHHHHHHHHHHTTTTHHHHHHHHHH--HHHHHTT--S--EEEEETT-TTGGGHHHHHHH-TTSEEEEES-SSSHHHHHHHHHHHHHHHTT--

Radius of gyration: 17.07 Å; Cα contacts (8 Å, |Δi|>4): 59; chains: 1; bounding box: 40×30×37 Å